Protein AF-A0A923XWA9-F1 (afdb_monomer_lite)

Radius of gyration: 11.05 Å; chains: 1; bounding box: 30×20×23 Å

Foldseek 3Di:
DDPVLVVLQVVQVVQVWGWDWDDDPVDIDIDTGHDDD

Secondary structure (DSSP, 8-state):
--HHHHHHHHHHHHTT-EEEEEE-SS-EEEEEE----

Sequence (37 aa):
VGLRLYVAAEIAKAHGGTLAATSDDDKTVFTFRMPQD

pLDDT: mean 93.19, std 7.13, range [65.56, 97.69]

Structure (mmCIF, N/CA/C/O backbone):
data_AF-A0A923XWA9-F1
#
_entry.id   AF-A0A923XWA9-F1
#
loop_
_atom_site.group_PDB
_atom_site.id
_atom_site.type_symbol
_atom_site.label_atom_id
_atom_site.label_alt_id
_atom_site.label_comp_id
_atom_site.label_asym_id
_atom_site.label_entity_id
_atom_site.label_seq_id
_atom_site.pdbx_PDB_ins_code
_atom_site.Cartn_x
_atom_site.Cartn_y
_atom_site.Cartn_z
_atom_site.occupancy
_atom_site.B_iso_or_equiv
_atom_site.auth_seq_id
_atom_site.auth_comp_id
_atom_site.auth_asym_id
_atom_site.auth_atom_id
_atom_site.pdbx_PDB_model_num
ATOM 1 N N . VAL A 1 1 ? 10.793 4.795 1.666 1.00 67.50 1 VAL A N 1
ATOM 2 C CA . VAL A 1 1 ? 9.484 5.216 1.106 1.00 67.50 1 VAL A CA 1
ATOM 3 C C . VAL A 1 1 ? 9.608 6.661 0.654 1.00 67.50 1 VAL A C 1
ATOM 5 O O . VAL A 1 1 ? 10.168 7.451 1.402 1.00 67.50 1 VAL A O 1
ATOM 8 N N . GLY A 1 2 ? 9.177 7.011 -0.561 1.00 85.38 2 GLY A N 1
ATOM 9 C CA . GLY A 1 2 ? 9.210 8.407 -1.012 1.00 85.38 2 GLY A CA 1
ATOM 10 C C . GLY A 1 2 ? 8.274 9.283 -0.173 1.00 85.38 2 GLY A C 1
ATOM 11 O O . GLY A 1 2 ? 7.182 8.840 0.174 1.00 85.38 2 GLY A O 1
ATOM 12 N N . LEU A 1 3 ? 8.673 10.525 0.126 1.00 91.38 3 LEU A N 1
ATOM 13 C CA . LEU A 1 3 ? 7.920 11.449 0.991 1.00 91.38 3 LEU A CA 1
ATOM 14 C C . LEU A 1 3 ? 6.439 11.573 0.595 1.00 91.38 3 LEU A C 1
ATOM 16 O O . LEU A 1 3 ? 5.562 11.539 1.449 1.00 91.38 3 LEU A O 1
ATOM 20 N N . ARG A 1 4 ? 6.146 11.652 -0.708 1.00 93.12 4 ARG A N 1
ATOM 21 C CA . ARG A 1 4 ? 4.765 11.772 -1.206 1.00 93.12 4 ARG A CA 1
ATOM 22 C C . ARG A 1 4 ? 3.919 10.532 -0.904 1.00 93.12 4 ARG A C 1
ATOM 24 O O . ARG A 1 4 ? 2.746 10.668 -0.584 1.00 93.12 4 ARG A O 1
ATOM 31 N N . LEU A 1 5 ? 4.517 9.341 -0.976 1.00 91.12 5 LEU A N 1
ATOM 32 C CA . LEU A 1 5 ? 3.817 8.091 -0.683 1.00 91.12 5 LEU A CA 1
ATOM 33 C C . LEU A 1 5 ? 3.555 7.944 0.820 1.00 91.12 5 LEU A C 1
ATOM 35 O O . LEU A 1 5 ? 2.508 7.445 1.214 1.00 91.12 5 LEU A O 1
ATOM 39 N N . TYR A 1 6 ? 4.475 8.445 1.647 1.00 93.06 6 TYR A N 1
ATOM 40 C CA . TYR A 1 6 ? 4.268 8.537 3.089 1.00 93.06 6 TYR A CA 1
ATOM 41 C C . TYR A 1 6 ? 3.109 9.484 3.432 1.00 93.06 6 TYR A C 1
ATOM 43 O O . TYR A 1 6 ? 2.195 9.092 4.145 1.00 93.06 6 TYR A O 1
ATOM 51 N N . VAL A 1 7 ? 3.082 10.689 2.852 1.00 95.38 7 VAL A N 1
ATOM 52 C CA . VAL A 1 7 ? 1.973 11.639 3.053 1.00 95.38 7 VAL A CA 1
ATOM 53 C C . VAL A 1 7 ? 0.633 11.036 2.619 1.00 95.38 7 VAL A C 1
ATOM 55 O O . VAL A 1 7 ? -0.347 11.142 3.349 1.00 95.38 7 VAL A O 1
ATOM 58 N N . ALA A 1 8 ? 0.579 10.358 1.469 1.00 95.12 8 ALA A N 1
ATOM 59 C CA . ALA A 1 8 ? -0.645 9.707 1.002 1.00 95.12 8 ALA A CA 1
ATOM 60 C C . ALA A 1 8 ? -1.126 8.587 1.946 1.00 95.12 8 ALA A C 1
ATOM 62 O O . ALA A 1 8 ? -2.330 8.444 2.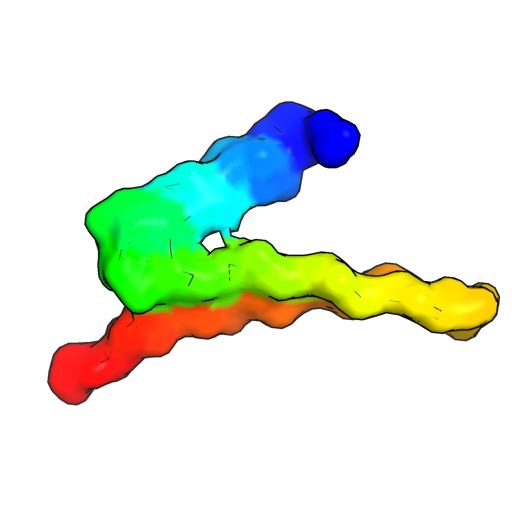156 1.00 95.12 8 ALA A O 1
ATOM 63 N N . ALA A 1 9 ? -0.203 7.822 2.539 1.00 94.81 9 ALA A N 1
ATOM 64 C CA . ALA A 1 9 ? -0.534 6.798 3.529 1.00 94.81 9 ALA A CA 1
ATOM 65 C C . ALA A 1 9 ? -1.101 7.413 4.817 1.00 94.81 9 ALA A C 1
ATOM 67 O O . ALA A 1 9 ? -2.094 6.913 5.345 1.00 94.81 9 ALA A O 1
ATOM 68 N N . GLU A 1 10 ? -0.518 8.519 5.285 1.00 96.88 10 GLU A N 1
ATOM 69 C CA . GLU A 1 10 ? -1.002 9.228 6.473 1.00 96.88 10 GLU A CA 1
ATOM 70 C C . GLU A 1 10 ? -2.383 9.856 6.247 1.00 96.88 10 GLU A C 1
ATOM 72 O O . GLU A 1 10 ? -3.239 9.763 7.125 1.00 96.88 10 GLU A O 1
ATOM 77 N N . ILE A 1 11 ? -2.651 10.409 5.058 1.00 94.94 11 ILE A N 1
ATOM 78 C CA . ILE A 1 11 ? -3.995 10.882 4.686 1.00 94.94 11 ILE A CA 1
ATOM 79 C C . ILE A 1 11 ? -4.985 9.713 4.706 1.00 94.94 11 ILE A C 1
ATOM 81 O O . ILE A 1 11 ? -6.010 9.805 5.376 1.00 94.94 11 ILE A O 1
ATOM 85 N N . ALA A 1 12 ? -4.674 8.593 4.039 1.00 95.56 12 ALA A N 1
ATOM 86 C CA . ALA A 1 12 ? -5.552 7.420 4.033 1.00 95.56 12 ALA A CA 1
ATOM 87 C C . ALA A 1 12 ? -5.908 6.995 5.466 1.00 95.56 12 ALA A C 1
ATOM 89 O O . ALA A 1 12 ? -7.081 6.884 5.810 1.00 95.56 12 ALA A O 1
ATOM 90 N N . LYS A 1 13 ? -4.893 6.847 6.322 1.00 95.50 13 LYS A N 1
ATOM 91 C CA . LYS A 1 13 ? -5.041 6.436 7.720 1.00 95.50 13 LYS A CA 1
ATOM 92 C C . LYS A 1 13 ? -5.887 7.414 8.538 1.00 95.50 13 LYS A C 1
ATOM 94 O O . LYS A 1 13 ? -6.746 6.972 9.297 1.00 95.50 13 LYS A O 1
ATOM 99 N N . ALA A 1 14 ? -5.670 8.720 8.381 1.00 96.75 14 ALA A N 1
ATOM 100 C CA . ALA A 1 14 ? -6.429 9.751 9.091 1.00 96.75 14 ALA A CA 1
ATOM 101 C C . ALA A 1 14 ? -7.931 9.724 8.756 1.00 96.75 14 ALA A C 1
ATOM 103 O O . ALA A 1 14 ? -8.750 10.100 9.591 1.00 96.75 14 ALA A O 1
ATOM 104 N N . HIS A 1 15 ? -8.293 9.236 7.567 1.00 95.19 15 HIS A N 1
ATOM 105 C CA . HIS A 1 15 ? -9.675 9.107 7.108 1.00 95.19 15 HIS A CA 1
ATOM 106 C C . HIS A 1 15 ? -10.239 7.676 7.212 1.00 95.19 15 HIS A C 1
ATOM 108 O O . HIS A 1 15 ? -11.256 7.371 6.595 1.00 95.19 15 HIS A O 1
ATOM 114 N N . GLY A 1 16 ? -9.585 6.770 7.951 1.00 96.19 16 GLY A N 1
ATOM 115 C CA . GLY A 1 16 ? -10.022 5.370 8.076 1.00 96.19 16 GLY A CA 1
ATOM 116 C C . GLY A 1 16 ? -9.849 4.532 6.801 1.00 96.19 16 GLY A C 1
ATOM 117 O O . GLY A 1 16 ? -10.357 3.416 6.711 1.00 96.19 16 GLY A O 1
ATOM 118 N N . GLY A 1 17 ? -9.140 5.062 5.808 1.00 96.38 17 GLY A N 1
ATOM 119 C CA . GLY A 1 17 ? -8.741 4.378 4.589 1.00 96.38 17 GLY A CA 1
ATOM 120 C C . GLY A 1 17 ? -7.414 3.629 4.718 1.00 96.38 17 GLY A C 1
ATOM 121 O O . GLY A 1 17 ? -6.790 3.550 5.776 1.00 96.38 17 GLY A O 1
ATOM 122 N N . THR A 1 18 ? -6.962 3.068 3.599 1.00 96.94 18 THR A N 1
ATOM 123 C CA . THR A 1 18 ? -5.708 2.311 3.501 1.00 96.94 18 THR A CA 1
ATOM 124 C C . THR A 1 18 ? -4.964 2.634 2.208 1.00 96.94 18 THR A C 1
ATOM 126 O O . THR A 1 18 ? -5.575 2.900 1.173 1.00 96.94 18 THR A O 1
ATOM 129 N N . LEU A 1 19 ? -3.632 2.579 2.259 1.00 95.94 19 LEU A N 1
ATOM 130 C CA . LEU A 1 19 ? -2.758 2.635 1.089 1.00 95.94 19 LEU A CA 1
ATOM 131 C C . LEU A 1 19 ? -1.799 1.443 1.136 1.00 95.94 19 LEU A C 1
ATOM 133 O O . LEU A 1 19 ? -1.004 1.326 2.066 1.00 95.94 19 LEU A O 1
ATOM 137 N N . ALA A 1 20 ? -1.880 0.563 0.139 1.00 94.81 20 ALA A N 1
ATOM 138 C CA . ALA A 1 20 ? -1.035 -0.623 0.014 1.00 94.81 20 ALA A CA 1
ATOM 139 C C . ALA A 1 20 ? -0.152 -0.540 -1.235 1.00 94.81 20 ALA A C 1
ATOM 141 O O . ALA A 1 20 ? -0.564 0.017 -2.253 1.00 94.81 20 ALA A O 1
ATOM 142 N N . ALA A 1 21 ? 1.044 -1.122 -1.165 1.00 94.38 21 ALA A N 1
ATOM 143 C CA . ALA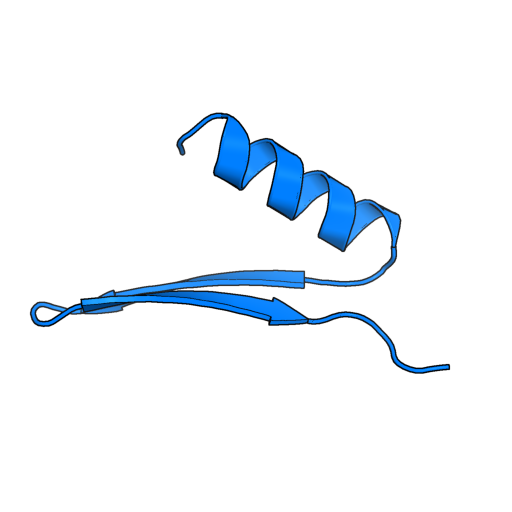 A 1 21 ? 1.952 -1.261 -2.297 1.00 94.38 21 ALA A CA 1
ATOM 144 C C . ALA A 1 21 ? 2.201 -2.745 -2.571 1.00 94.38 21 ALA A C 1
ATOM 146 O O . ALA A 1 21 ? 2.525 -3.504 -1.658 1.00 94.38 21 ALA A O 1
ATOM 147 N N . THR A 1 22 ? 2.074 -3.144 -3.829 1.00 95.94 22 THR A N 1
ATOM 148 C CA . THR A 1 22 ? 2.438 -4.478 -4.309 1.00 95.94 22 THR A CA 1
ATOM 149 C C . THR A 1 22 ? 3.366 -4.292 -5.495 1.00 95.94 22 THR A C 1
ATOM 151 O O . THR A 1 22 ? 3.081 -3.478 -6.369 1.00 95.94 22 THR A O 1
ATOM 154 N N . SER A 1 23 ? 4.489 -5.000 -5.514 1.00 95.56 23 SER A N 1
ATOM 155 C CA . SER A 1 23 ? 5.416 -4.982 -6.640 1.00 95.56 23 SER A CA 1
ATOM 156 C C . SER A 1 23 ? 5.758 -6.407 -7.022 1.00 95.56 23 SER A C 1
ATOM 158 O O . SER A 1 23 ? 5.975 -7.239 -6.141 1.00 95.56 23 SER A O 1
ATOM 160 N N . ASP A 1 24 ? 5.812 -6.651 -8.318 1.00 96.88 24 ASP A N 1
ATOM 161 C CA . ASP A 1 24 ? 6.367 -7.842 -8.948 1.00 96.88 24 ASP A CA 1
ATOM 162 C C . ASP A 1 24 ? 7.454 -7.408 -9.952 1.00 96.88 24 ASP A C 1
ATOM 164 O O . ASP A 1 24 ? 7.839 -6.231 -9.975 1.00 96.88 24 ASP A O 1
ATOM 168 N N . ASP A 1 25 ? 7.976 -8.354 -10.735 1.00 97.69 25 ASP A N 1
ATOM 169 C CA . ASP A 1 25 ? 9.031 -8.100 -11.724 1.00 97.69 25 ASP A CA 1
ATOM 170 C C . ASP A 1 25 ? 8.548 -7.251 -12.920 1.00 97.69 25 ASP A C 1
ATOM 172 O O . ASP A 1 25 ? 9.366 -6.623 -13.593 1.00 97.69 25 ASP A O 1
ATOM 176 N N . ASP A 1 26 ? 7.234 -7.180 -13.167 1.00 97.56 26 ASP A N 1
ATOM 177 C CA . ASP A 1 26 ? 6.646 -6.454 -14.298 1.00 97.56 26 ASP A CA 1
ATOM 178 C C . ASP A 1 26 ? 6.202 -5.036 -13.911 1.00 97.56 26 ASP A C 1
ATOM 180 O O . ASP A 1 26 ? 6.221 -4.116 -14.738 1.00 97.56 26 ASP A O 1
ATOM 184 N N . LYS A 1 27 ? 5.741 -4.837 -12.668 1.00 96.88 27 LYS A N 1
ATOM 185 C CA . LYS A 1 27 ? 5.145 -3.570 -12.226 1.00 96.88 27 LYS A CA 1
ATOM 186 C C . LYS A 1 27 ? 5.108 -3.382 -10.714 1.00 96.88 27 LYS A C 1
ATOM 188 O O . LYS A 1 27 ? 5.062 -4.307 -9.909 1.00 96.88 27 LYS A O 1
ATOM 193 N N . THR A 1 28 ? 4.963 -2.114 -10.344 1.00 96.06 28 THR A N 1
ATOM 194 C CA . THR A 1 28 ? 4.572 -1.689 -9.000 1.00 96.06 28 THR A CA 1
ATOM 195 C C . THR A 1 28 ? 3.181 -1.064 -9.042 1.00 96.06 28 THR A C 1
ATOM 197 O O . THR A 1 28 ? 2.909 -0.175 -9.848 1.00 96.06 28 THR A O 1
ATOM 200 N N . VAL A 1 29 ? 2.299 -1.503 -8.148 1.00 96.44 29 VAL A N 1
ATOM 201 C CA . VAL A 1 29 ? 0.916 -1.037 -8.017 1.00 96.44 29 VAL A CA 1
ATOM 202 C C . VAL A 1 29 ? 0.696 -0.473 -6.618 1.00 96.44 29 VAL A C 1
ATOM 204 O O . VAL A 1 29 ? 0.969 -1.132 -5.615 1.00 96.44 29 VAL A O 1
ATOM 207 N N . PHE A 1 30 ? 0.137 0.736 -6.552 1.00 95.56 30 PHE A N 1
ATOM 208 C CA . PHE A 1 30 ? -0.313 1.361 -5.309 1.00 95.56 30 PHE A CA 1
ATOM 209 C C . PHE A 1 30 ? -1.841 1.363 -5.26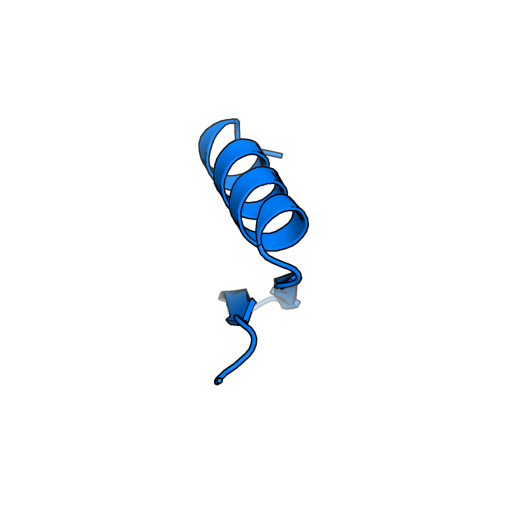9 1.00 95.56 30 PHE A C 1
ATOM 211 O O . PHE A 1 30 ? -2.485 1.915 -6.158 1.00 95.56 30 PHE A O 1
ATOM 218 N N . THR A 1 31 ? -2.425 0.742 -4.246 1.00 96.38 31 THR A N 1
ATOM 219 C CA . THR A 1 31 ? -3.880 0.650 -4.067 1.00 96.38 31 THR A CA 1
ATOM 220 C C . THR A 1 31 ? -4.313 1.535 -2.910 1.00 96.38 31 THR A C 1
ATOM 222 O O . THR A 1 31 ? -3.977 1.251 -1.761 1.00 96.38 31 THR A O 1
ATOM 225 N N . PHE A 1 32 ? -5.074 2.584 -3.212 1.00 95.50 32 PHE A N 1
ATOM 226 C CA . PHE A 1 32 ? -5.681 3.484 -2.233 1.00 95.50 32 PHE A CA 1
ATOM 227 C C . PHE A 1 32 ? -7.161 3.127 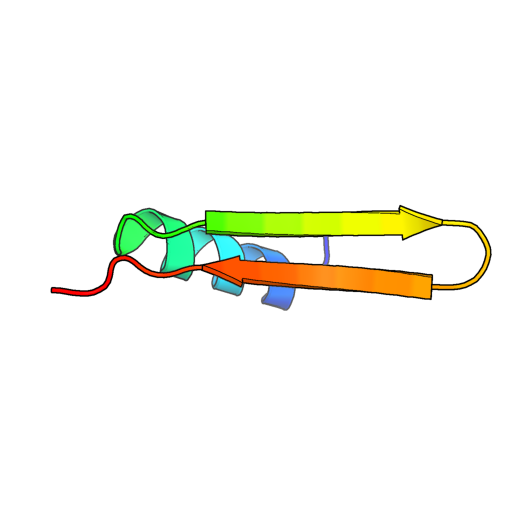-2.061 1.00 95.50 32 PHE A C 1
ATOM 229 O O . PHE A 1 32 ? -7.886 3.018 -3.051 1.00 95.50 32 PHE A O 1
ATOM 236 N N . ARG A 1 33 ? -7.612 2.924 -0.823 1.00 96.19 33 ARG A N 1
ATOM 237 C CA . ARG A 1 33 ? -9.015 2.639 -0.488 1.00 96.19 33 ARG A CA 1
ATOM 238 C C . ARG A 1 33 ? -9.492 3.596 0.587 1.00 96.19 33 ARG A C 1
ATOM 240 O O . ARG A 1 33 ? -8.815 3.757 1.597 1.00 96.19 33 ARG A O 1
ATOM 247 N N . MET A 1 34 ? -10.677 4.154 0.389 1.00 95.94 34 MET A N 1
ATOM 248 C CA . MET A 1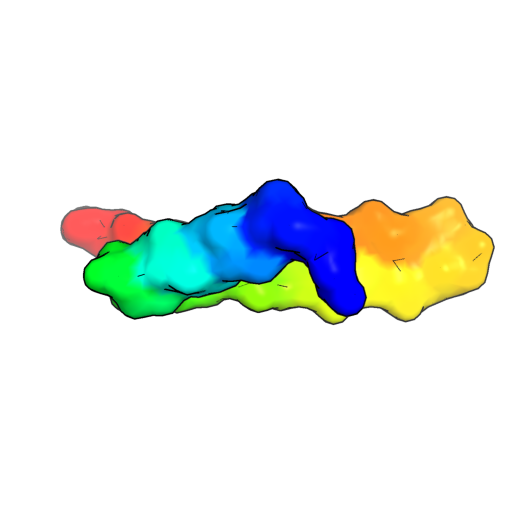 34 ? -11.375 4.975 1.375 1.00 95.94 34 MET A CA 1
ATOM 249 C C . MET A 1 34 ? -12.667 4.276 1.788 1.00 95.94 34 MET A C 1
ATOM 251 O O . MET A 1 34 ? -13.247 3.572 0.955 1.00 95.94 34 MET A O 1
ATOM 255 N N . PRO A 1 35 ? -13.125 4.456 3.036 1.00 92.69 35 PRO A N 1
ATOM 256 C CA . PRO A 1 35 ? -14.488 4.109 3.407 1.00 92.69 35 PRO A CA 1
ATOM 257 C C . PRO A 1 35 ? -15.471 4.834 2.479 1.00 92.69 35 PRO A C 1
ATOM 259 O O . PRO A 1 35 ? -15.236 5.985 2.108 1.00 92.69 35 PRO A O 1
ATOM 262 N N . GLN A 1 36 ? -16.538 4.149 2.078 1.00 80.75 36 GLN A N 1
ATOM 263 C CA . GLN A 1 36 ? -17.699 4.787 1.462 1.00 80.75 36 GLN A CA 1
ATOM 264 C C . GLN A 1 36 ? -18.756 4.935 2.557 1.00 80.75 36 GLN A C 1
ATOM 266 O O . GLN A 1 36 ? -18.966 3.973 3.298 1.00 80.75 36 GLN A O 1
ATOM 271 N N . ASP A 1 37 ? -19.332 6.132 2.676 1.00 65.56 37 ASP A N 1
ATOM 272 C CA . ASP A 1 37 ? -20.414 6.439 3.622 1.00 65.56 37 ASP A CA 1
ATOM 273 C C . A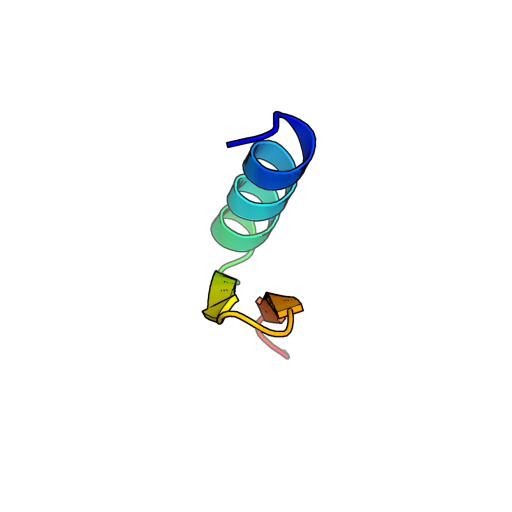SP A 1 37 ? -21.642 5.529 3.431 1.00 65.56 37 ASP A C 1
ATOM 275 O O . ASP A 1 37 ? -21.951 5.178 2.263 1.00 65.56 37 ASP A O 1
#